Protein AF-A0A6J7MW64-F1 (afdb_monomer)

Solvent-accessible surface area (backbone atoms only — not comparable to full-atom values): 7194 Å² total; per-residue (Å²): 138,90,83,83,89,83,73,85,68,61,97,69,76,80,68,77,78,84,77,83,86,80,86,75,60,95,88,53,61,54,75,72,44,83,90,43,67,79,54,17,64,54,50,48,55,50,61,66,44,50,61,55,54,54,52,52,56,68,68,65,78,56,86,73,86,89,71,54,81,74,91,29,46,66,59,52,51,50,50,45,51,50,48,50,52,50,51,53,50,31,56,75,70,74,44,68,67,77,82,49,55,87,71,57,68,71,97,121

Mean predicted aligned error: 5.65 Å

Secondary structure (DSSP, 8-state):
-------PPPSSSPPPPPPPPP---TTS-GGGSTT-TTHHHHHHHHHHHHHHHHHHHHHT--SS----TTTTHHHHHHHHHHHHHHHHHHHHTT--GGGTGGGPPP--

Structure (mmCIF, N/CA/C/O backbone):
data_AF-A0A6J7MW64-F1
#
_entry.id   AF-A0A6J7MW64-F1
#
loop_
_atom_site.group_PDB
_atom_site.id
_atom_site.type_symbol
_atom_site.label_atom_id
_atom_site.label_alt_id
_atom_site.label_comp_id
_atom_site.label_asym_id
_atom_site.label_entity_id
_atom_site.label_seq_id
_atom_site.pdbx_PDB_ins_code
_atom_site.Cartn_x
_atom_site.Cartn_y
_atom_site.Cartn_z
_atom_site.occupancy
_atom_site.B_iso_or_equiv
_atom_site.auth_seq_id
_atom_site.auth_comp_id
_atom_site.auth_asym_id
_atom_site.auth_atom_id
_atom_site.pdbx_PDB_model_num
ATOM 1 N N . MET A 1 1 ? -5.096 -4.305 -9.856 1.00 81.62 1 MET A N 1
ATOM 2 C CA . MET A 1 1 ? -3.885 -3.790 -9.19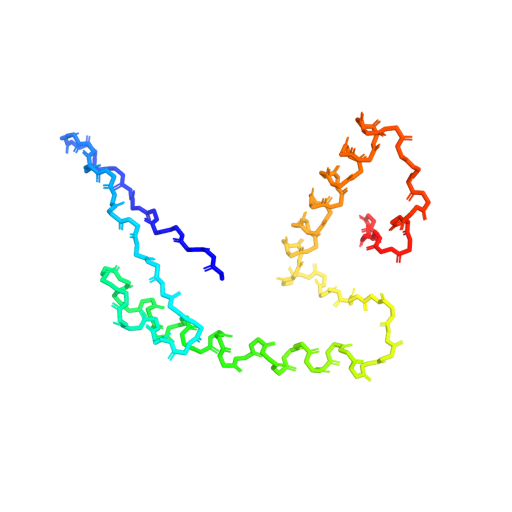3 1.00 81.62 1 MET A CA 1
ATOM 3 C C . MET A 1 1 ? -3.072 -3.097 -10.259 1.00 81.62 1 MET A C 1
ATOM 5 O O . MET A 1 1 ? -2.939 -3.674 -11.330 1.00 81.62 1 MET A O 1
ATOM 9 N N . ASP A 1 2 ? -2.568 -1.899 -9.981 1.00 88.44 2 ASP A N 1
ATOM 10 C CA . ASP A 1 2 ? -1.704 -1.175 -10.914 1.00 88.44 2 ASP A CA 1
ATOM 11 C C . ASP A 1 2 ? -0.255 -1.295 -10.437 1.00 88.44 2 ASP A C 1
ATOM 13 O O . ASP A 1 2 ? 0.023 -1.128 -9.248 1.00 88.44 2 ASP A O 1
ATOM 17 N N . VAL A 1 3 ? 0.663 -1.604 -11.354 1.00 88.62 3 VAL A N 1
ATOM 18 C CA . VAL A 1 3 ? 2.082 -1.822 -11.046 1.00 88.62 3 VAL A CA 1
ATOM 19 C C . VAL A 1 3 ? 2.931 -0.873 -11.875 1.00 88.62 3 VAL A C 1
ATOM 21 O O . VAL A 1 3 ? 2.838 -0.842 -13.101 1.00 88.62 3 VAL A O 1
ATOM 24 N N . TRP A 1 4 ? 3.802 -0.132 -11.193 1.00 89.19 4 TRP A N 1
ATOM 25 C CA . TRP A 1 4 ? 4.772 0.764 -11.812 1.00 89.19 4 TRP A CA 1
ATOM 26 C C . TRP A 1 4 ? 6.175 0.234 -11.546 1.00 89.19 4 TRP A C 1
ATOM 28 O O . TRP A 1 4 ? 6.678 0.307 -10.426 1.00 89.19 4 TRP A O 1
ATOM 38 N N . ARG A 1 5 ? 6.821 -0.309 -12.581 1.00 85.62 5 ARG A N 1
ATOM 39 C CA . ARG A 1 5 ? 8.224 -0.722 -12.498 1.00 85.62 5 ARG A CA 1
ATOM 40 C C . ARG A 1 5 ? 9.114 0.470 -12.822 1.00 85.62 5 ARG A C 1
ATOM 42 O O . ARG A 1 5 ? 9.292 0.820 -13.985 1.00 85.62 5 ARG A O 1
ATOM 49 N N . LEU A 1 6 ? 9.675 1.069 -11.781 1.00 86.88 6 LEU A N 1
ATOM 50 C CA . LEU A 1 6 ? 10.634 2.157 -11.910 1.00 86.88 6 LEU A CA 1
ATOM 51 C C . LEU A 1 6 ? 12.048 1.578 -11.995 1.00 86.88 6 LEU A C 1
ATOM 53 O O . LEU A 1 6 ? 12.420 0.706 -11.211 1.00 86.88 6 LEU A O 1
ATOM 57 N N . ALA A 1 7 ? 12.822 2.054 -12.964 1.00 81.81 7 ALA A N 1
ATOM 58 C CA . ALA A 1 7 ? 14.242 1.759 -13.086 1.00 81.81 7 ALA A CA 1
ATOM 59 C C . ALA A 1 7 ? 15.035 3.053 -12.855 1.00 81.81 7 ALA A C 1
ATOM 61 O O . ALA A 1 7 ? 14.533 4.130 -13.191 1.00 81.81 7 ALA A O 1
ATOM 62 N N . PRO A 1 8 ? 16.247 2.974 -12.281 1.00 85.31 8 PRO A N 1
ATOM 63 C CA . PRO A 1 8 ? 17.106 4.141 -12.161 1.00 85.31 8 PRO A CA 1
ATOM 64 C C . PRO A 1 8 ? 17.416 4.715 -13.546 1.00 85.31 8 PRO A C 1
ATOM 66 O O . PRO A 1 8 ? 17.579 3.977 -14.521 1.00 85.31 8 PRO A O 1
ATOM 69 N N . ILE A 1 9 ? 17.500 6.040 -13.617 1.00 85.75 9 ILE A N 1
ATOM 70 C CA . ILE A 1 9 ? 17.995 6.734 -14.804 1.00 85.75 9 ILE A CA 1
ATOM 71 C C . ILE A 1 9 ? 19.521 6.542 -14.830 1.00 85.75 9 ILE A C 1
ATOM 73 O O . ILE A 1 9 ? 20.146 6.738 -13.788 1.00 85.75 9 ILE A O 1
ATOM 77 N N . PRO A 1 10 ? 20.127 6.137 -15.962 1.00 84.62 10 PRO A N 1
ATOM 78 C CA . PRO A 1 10 ? 21.579 6.016 -16.060 1.00 84.62 10 PRO A CA 1
ATOM 79 C C . PRO A 1 10 ? 22.296 7.334 -15.738 1.00 84.62 10 PRO A C 1
ATOM 81 O O . PRO A 1 10 ? 21.842 8.396 -16.156 1.00 84.62 10 PRO A O 1
ATOM 84 N N . ASP A 1 11 ? 23.454 7.255 -15.074 1.00 86.00 11 ASP A N 1
ATOM 85 C CA . ASP A 1 11 ? 24.266 8.434 -14.717 1.00 86.00 11 ASP A CA 1
ATOM 86 C C . ASP A 1 11 ? 24.767 9.215 -15.945 1.00 86.00 11 ASP A C 1
ATOM 88 O O . ASP A 1 11 ? 25.076 10.403 -15.861 1.00 86.00 11 ASP A O 1
ATOM 92 N N . SER A 1 12 ? 24.858 8.547 -17.099 1.00 83.56 12 SER A N 1
ATOM 93 C CA . SER A 1 12 ? 25.220 9.156 -18.377 1.00 83.56 12 SER A CA 1
ATOM 94 C C . SER A 1 12 ? 24.267 8.705 -19.483 1.00 83.56 12 SER A C 1
ATOM 96 O O . SER A 1 12 ? 23.907 7.530 -19.566 1.00 83.56 12 SER A O 1
ATOM 98 N N . GLY A 1 13 ? 23.873 9.650 -20.340 1.00 73.94 13 GLY A N 1
ATOM 99 C CA . GLY A 1 13 ? 22.879 9.446 -21.396 1.00 73.94 13 GLY A CA 1
ATOM 100 C C . GLY A 1 13 ? 21.501 10.020 -21.050 1.00 73.94 13 GLY A C 1
ATOM 101 O O . GLY A 1 13 ? 21.281 10.556 -19.967 1.00 73.94 13 GLY A O 1
ATOM 102 N N . ALA A 1 14 ? 20.577 9.949 -22.009 1.00 76.88 14 ALA A N 1
ATOM 103 C CA . ALA A 1 14 ? 19.185 10.334 -21.794 1.00 76.88 14 ALA A CA 1
ATOM 104 C C . ALA A 1 14 ? 18.410 9.186 -21.125 1.00 76.88 14 ALA A C 1
ATOM 106 O O . ALA A 1 14 ? 18.699 8.011 -21.364 1.00 76.88 14 ALA A O 1
ATOM 107 N N . GLY A 1 15 ? 17.417 9.526 -20.299 1.00 78.62 15 GLY A N 1
ATOM 108 C CA . GLY A 1 15 ? 16.485 8.542 -19.749 1.00 78.62 15 GLY A CA 1
ATOM 109 C C . GLY A 1 15 ? 15.757 7.780 -20.859 1.00 78.62 15 GLY A C 1
ATOM 110 O O . GLY A 1 15 ? 15.565 8.298 -21.958 1.00 78.62 15 GLY A O 1
ATOM 111 N N . ALA A 1 16 ? 15.366 6.536 -20.578 1.00 79.25 16 ALA A N 1
ATOM 112 C CA . ALA A 1 16 ? 14.561 5.766 -21.517 1.00 79.25 16 ALA A CA 1
ATOM 113 C C . ALA A 1 16 ? 13.181 6.416 -21.701 1.00 79.25 16 ALA A C 1
ATOM 115 O O . ALA A 1 16 ? 12.616 6.964 -20.751 1.00 79.25 16 ALA A O 1
ATOM 116 N N . GLU A 1 17 ? 12.630 6.301 -22.909 1.00 85.94 17 GLU A N 1
ATOM 117 C CA . GLU A 1 17 ? 11.247 6.690 -23.177 1.00 85.94 17 GLU A CA 1
ATOM 118 C C . GLU A 1 17 ? 10.275 5.961 -22.230 1.00 85.94 17 GLU A C 1
ATOM 120 O O . GLU A 1 17 ? 10.536 4.810 -21.844 1.00 85.94 17 GLU A O 1
ATOM 125 N N . PRO A 1 18 ? 9.143 6.590 -21.860 1.00 86.31 18 PRO A N 1
ATOM 126 C CA . PRO A 1 18 ? 8.135 5.958 -21.023 1.00 86.31 18 PRO A CA 1
ATOM 127 C C . PRO A 1 18 ? 7.709 4.591 -21.571 1.00 86.31 18 PRO A C 1
ATOM 129 O O . PRO A 1 18 ? 7.411 4.433 -22.756 1.00 86.31 18 PRO A O 1
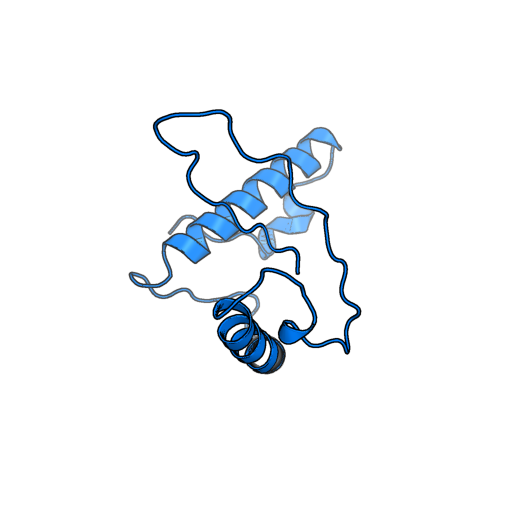ATOM 132 N N . ALA A 1 19 ? 7.656 3.588 -20.694 1.00 86.19 19 ALA A N 1
ATOM 133 C CA . ALA A 1 19 ? 7.232 2.251 -21.084 1.00 86.19 19 ALA A CA 1
ATOM 134 C C . ALA A 1 19 ? 5.748 2.234 -21.488 1.00 86.19 19 ALA A C 1
ATOM 136 O O . ALA A 1 19 ? 4.906 2.883 -20.864 1.00 86.19 19 ALA A O 1
ATOM 137 N N . THR A 1 20 ? 5.411 1.431 -22.499 1.00 89.25 20 THR A N 1
ATOM 138 C CA . THR A 1 20 ? 4.015 1.177 -22.869 1.00 89.25 20 THR A CA 1
ATOM 139 C C . THR A 1 20 ? 3.282 0.481 -21.722 1.00 89.25 20 THR A C 1
ATOM 141 O O . THR A 1 20 ? 3.737 -0.542 -21.207 1.00 89.25 20 THR A O 1
ATOM 144 N N . CYS A 1 21 ? 2.121 1.013 -21.339 1.00 91.12 21 CYS A N 1
ATOM 145 C CA . CYS A 1 21 ? 1.259 0.383 -20.346 1.00 91.12 21 CYS A CA 1
ATOM 146 C C . CYS A 1 21 ? 0.660 -0.914 -20.912 1.00 91.12 21 CYS A C 1
ATOM 148 O O . CYS A 1 21 ? 0.046 -0.904 -21.978 1.00 91.12 21 CYS A O 1
ATOM 150 N N . THR A 1 22 ? 0.823 -2.021 -20.186 1.00 92.06 22 THR A N 1
ATOM 151 C CA . THR A 1 22 ? 0.152 -3.292 -20.487 1.00 92.06 22 THR A CA 1
ATOM 152 C C . THR A 1 22 ? -1.008 -3.470 -19.521 1.00 92.06 22 THR A C 1
ATOM 154 O O . THR A 1 22 ? -0.818 -3.386 -18.309 1.00 92.06 22 THR A O 1
ATOM 157 N N . ARG A 1 23 ? -2.208 -3.722 -20.049 1.00 93.75 23 ARG A N 1
ATOM 158 C CA . ARG A 1 23 ? -3.405 -3.977 -19.245 1.00 93.75 23 ARG A CA 1
ATOM 159 C C . ARG A 1 23 ? -3.774 -5.450 -19.345 1.00 93.75 23 ARG A C 1
ATOM 161 O O . ARG A 1 23 ? -4.093 -5.921 -20.430 1.00 93.75 23 ARG A O 1
ATOM 168 N N . LEU A 1 24 ? -3.729 -6.140 -18.212 1.00 92.94 24 LEU A N 1
ATOM 169 C CA . LEU A 1 24 ? -4.145 -7.533 -18.092 1.00 92.94 24 LEU A CA 1
ATOM 170 C C . LEU A 1 24 ? -5.617 -7.621 -17.665 1.00 92.94 24 LEU A C 1
ATOM 172 O O . LEU A 1 24 ? -6.107 -6.780 -16.903 1.00 92.94 24 LEU A O 1
ATOM 176 N N . GLY A 1 25 ? -6.317 -8.633 -18.173 1.00 93.00 25 GLY A N 1
ATOM 177 C CA . GLY A 1 25 ? -7.618 -9.070 -17.673 1.00 93.00 25 GLY A CA 1
ATOM 178 C C . GLY A 1 25 ? -7.507 -9.762 -16.311 1.00 93.00 25 GLY A C 1
ATOM 179 O O . GLY A 1 25 ? -6.414 -10.069 -15.848 1.00 93.00 25 GLY A O 1
ATOM 180 N N . LEU A 1 26 ? -8.648 -10.014 -15.664 1.00 88.00 26 LEU A N 1
ATOM 181 C CA . LEU A 1 26 ? -8.681 -10.627 -14.327 1.00 88.00 26 LEU A CA 1
ATOM 182 C C . LEU A 1 26 ? -8.145 -12.064 -14.304 1.00 88.00 26 LEU A C 1
ATOM 184 O O . LEU A 1 26 ? -7.572 -12.468 -13.299 1.00 88.00 26 LEU A O 1
ATOM 188 N N . ASP A 1 27 ? -8.322 -12.794 -15.404 1.00 90.31 27 ASP A N 1
ATOM 189 C CA . ASP A 1 27 ? -7.930 -14.201 -15.529 1.00 90.31 27 ASP A CA 1
ATOM 190 C C . ASP A 1 27 ? -6.569 -14.376 -16.225 1.00 90.31 27 ASP A C 1
ATOM 192 O O . ASP A 1 27 ? -6.131 -15.502 -16.452 1.00 90.31 27 ASP A O 1
ATOM 196 N N . GLN A 1 28 ? -5.916 -13.272 -16.607 1.00 93.62 28 GLN A N 1
ATOM 197 C CA . GLN A 1 28 ? -4.614 -13.313 -17.270 1.00 93.62 28 GLN A CA 1
ATOM 198 C C . GLN A 1 28 ? -3.482 -13.358 -16.250 1.00 93.62 28 GLN A C 1
ATOM 200 O O . GLN A 1 28 ? -3.498 -12.645 -15.245 1.00 93.62 28 GLN A O 1
ATOM 205 N N . SER A 1 29 ? -2.468 -14.160 -16.559 1.00 92.12 29 SER A N 1
ATOM 206 C CA . SER A 1 29 ? -1.274 -14.296 -15.734 1.00 92.12 29 SER A CA 1
ATOM 207 C C . SER A 1 29 ? -0.411 -13.035 -15.809 1.00 92.12 29 SER A C 1
ATOM 209 O O . SER A 1 29 ? -0.210 -12.442 -16.871 1.00 92.12 29 SER A O 1
ATOM 211 N N . TRP A 1 30 ? 0.210 -12.666 -14.690 1.00 92.19 30 TRP A N 1
ATOM 212 C CA . TRP A 1 30 ? 1.237 -11.626 -14.634 1.00 92.19 30 TRP A CA 1
ATOM 213 C C . TRP A 1 30 ? 2.469 -11.958 -15.479 1.00 92.19 30 TRP A C 1
ATOM 215 O O . TRP A 1 30 ? 3.202 -11.050 -15.876 1.00 92.19 30 TRP A O 1
ATOM 225 N N . LYS A 1 31 ? 2.681 -13.235 -15.815 1.00 92.75 31 LYS A N 1
ATOM 226 C CA . LYS A 1 31 ? 3.734 -13.677 -16.742 1.00 92.75 31 LYS A CA 1
ATOM 227 C C . LYS A 1 31 ? 3.467 -13.261 -18.183 1.00 92.75 31 LYS A C 1
ATOM 229 O O . LYS A 1 31 ? 4.403 -13.198 -18.977 1.00 92.75 31 LYS A O 1
ATOM 234 N N . GLU A 1 32 ? 2.218 -12.947 -18.517 1.00 93.38 32 GLU A N 1
ATOM 235 C CA . GLU A 1 32 ? 1.849 -12.421 -19.831 1.00 93.38 32 GLU A CA 1
ATOM 236 C C . GLU A 1 32 ? 2.234 -10.942 -19.985 1.00 93.38 32 GLU A C 1
ATOM 238 O O . GLU A 1 32 ? 2.336 -10.461 -21.113 1.00 93.38 32 GLU A O 1
ATOM 243 N N . ALA A 1 33 ? 2.497 -10.211 -18.889 1.00 91.50 33 ALA A N 1
ATOM 244 C CA . ALA A 1 33 ? 2.949 -8.823 -18.958 1.00 91.50 33 ALA A CA 1
ATOM 245 C C . ALA A 1 33 ? 4.417 -8.736 -19.422 1.00 91.50 33 ALA A C 1
ATOM 247 O O . ALA A 1 33 ? 5.336 -9.151 -18.699 1.00 91.50 33 ALA A O 1
ATOM 248 N N . PRO A 1 34 ? 4.693 -8.117 -20.587 1.00 86.31 34 PRO A N 1
ATOM 249 C CA . PRO A 1 34 ? 6.060 -7.897 -21.031 1.00 86.31 34 PRO A CA 1
ATOM 250 C C . PRO A 1 34 ? 6.833 -7.056 -20.008 1.00 86.31 34 PRO A C 1
ATOM 252 O O . PRO A 1 34 ? 6.287 -6.143 -19.396 1.00 86.31 34 PRO A O 1
ATOM 255 N N . ARG A 1 35 ? 8.139 -7.319 -19.862 1.00 84.06 35 ARG A N 1
ATOM 256 C CA . ARG A 1 35 ? 9.067 -6.587 -18.965 1.00 84.06 35 ARG A CA 1
ATOM 257 C C . ARG A 1 35 ? 8.871 -6.803 -17.459 1.00 84.06 35 ARG A C 1
ATOM 259 O O . ARG A 1 35 ? 9.628 -6.209 -16.690 1.00 84.06 35 ARG A O 1
ATOM 266 N N . MET A 1 36 ? 7.946 -7.665 -17.035 1.00 86.12 36 MET A N 1
ATOM 267 C CA . MET A 1 36 ? 7.789 -8.000 -15.615 1.00 86.12 36 MET A CA 1
ATOM 268 C C . MET A 1 36 ? 8.976 -8.825 -15.082 1.00 86.12 36 MET A C 1
ATOM 270 O O . MET A 1 36 ? 9.387 -8.669 -13.933 1.00 86.12 36 MET A O 1
ATOM 274 N N . GLY A 1 37 ? 9.606 -9.635 -15.944 1.00 86.75 37 GLY A N 1
ATOM 275 C CA . GLY A 1 37 ? 10.779 -10.433 -15.582 1.00 86.75 37 GLY A CA 1
ATOM 276 C C . GLY A 1 37 ? 10.480 -11.370 -14.410 1.00 86.75 37 GLY A C 1
ATOM 277 O O . GLY A 1 37 ? 9.385 -11.916 -14.317 1.00 86.75 37 GLY A O 1
ATOM 278 N N . THR A 1 38 ? 11.432 -11.516 -13.488 1.00 88.56 38 THR A N 1
ATOM 279 C CA . THR A 1 38 ? 11.287 -12.374 -12.297 1.00 88.56 38 THR A CA 1
ATOM 280 C C . THR A 1 38 ? 10.255 -11.866 -11.288 1.00 88.56 38 THR A C 1
ATOM 282 O O . THR A 1 38 ? 9.836 -12.625 -10.421 1.00 88.56 38 THR A O 1
ATOM 285 N N . LEU A 1 39 ? 9.808 -10.606 -11.383 1.00 90.38 39 LEU A N 1
ATOM 286 C CA . LEU A 1 39 ? 8.748 -10.091 -10.511 1.00 90.38 39 LEU A CA 1
ATOM 287 C C . LEU A 1 39 ? 7.388 -10.714 -10.831 1.00 90.38 39 LEU A C 1
ATOM 289 O O . LEU A 1 39 ? 6.527 -10.723 -9.959 1.00 90.38 39 LEU A O 1
ATOM 293 N N . ALA A 1 40 ? 7.194 -11.252 -12.042 1.00 93.00 40 ALA A N 1
ATOM 294 C CA . ALA A 1 40 ? 5.939 -11.903 -12.405 1.00 93.00 40 ALA A CA 1
ATOM 295 C C . ALA A 1 40 ? 5.624 -13.063 -11.456 1.00 93.00 40 ALA A C 1
ATOM 297 O O . ALA A 1 40 ? 4.509 -13.145 -10.963 1.00 93.00 40 ALA A O 1
ATOM 298 N N . ASP A 1 41 ? 6.616 -13.901 -11.136 1.00 94.06 41 ASP A N 1
ATOM 299 C CA . ASP A 1 41 ? 6.439 -15.031 -10.216 1.00 94.06 41 ASP A CA 1
ATOM 300 C C . ASP A 1 41 ? 6.049 -14.581 -8.801 1.00 94.06 41 ASP A C 1
ATOM 302 O O . ASP A 1 41 ? 5.228 -15.226 -8.155 1.00 94.06 41 ASP A O 1
ATOM 306 N N . VAL A 1 42 ? 6.602 -13.459 -8.330 1.00 92.75 42 VAL A N 1
ATOM 307 C CA . VAL A 1 42 ? 6.251 -12.881 -7.023 1.00 92.75 42 VAL A CA 1
ATOM 308 C C . VAL A 1 42 ? 4.813 -12.363 -7.036 1.00 92.75 42 VAL A C 1
ATOM 310 O O . VAL A 1 42 ? 4.056 -12.630 -6.108 1.00 92.75 42 VAL A O 1
ATOM 313 N N . PHE A 1 43 ? 4.400 -11.682 -8.109 1.00 92.00 43 PHE A N 1
ATOM 314 C CA . PHE A 1 43 ? 3.021 -11.212 -8.232 1.00 92.00 43 PHE A CA 1
ATOM 315 C C . PHE A 1 43 ? 2.017 -12.357 -8.345 1.00 92.00 43 PHE A C 1
ATOM 317 O O . PHE A 1 43 ? 0.935 -12.236 -7.781 1.00 92.00 43 PHE A O 1
ATOM 324 N N . GLU A 1 44 ? 2.355 -13.470 -9.003 1.00 93.12 44 GLU A N 1
ATOM 325 C CA . GLU A 1 44 ? 1.490 -14.658 -8.985 1.00 93.12 44 GLU A CA 1
ATOM 326 C C . GLU A 1 44 ? 1.254 -15.147 -7.552 1.00 93.12 44 GLU A C 1
ATOM 328 O O . GLU A 1 44 ? 0.110 -15.311 -7.132 1.00 93.12 44 GLU A O 1
ATOM 333 N N . GLN A 1 45 ? 2.324 -15.279 -6.762 1.00 93.38 45 GLN A N 1
ATOM 334 C CA . GLN A 1 45 ? 2.222 -15.696 -5.359 1.00 93.38 45 GLN A CA 1
ATOM 335 C C . GLN A 1 45 ? 1.370 -14.724 -4.531 1.00 93.38 45 GLN A C 1
ATOM 337 O O . GLN A 1 45 ? 0.522 -15.145 -3.741 1.00 93.38 45 GLN A O 1
ATOM 342 N N . ASP A 1 46 ? 1.552 -13.417 -4.719 1.00 91.12 46 ASP A N 1
ATOM 343 C CA . ASP A 1 46 ? 0.751 -12.409 -4.025 1.00 91.12 46 ASP A CA 1
ATOM 344 C C . ASP A 1 46 ? -0.732 -12.488 -4.426 1.00 91.12 46 ASP A C 1
ATOM 346 O O . ASP A 1 46 ? -1.615 -12.424 -3.564 1.00 91.12 46 ASP A O 1
ATOM 350 N N . MET A 1 47 ? -1.029 -12.674 -5.716 1.00 89.88 47 MET A N 1
ATOM 351 C CA . MET A 1 47 ? -2.400 -12.775 -6.219 1.00 89.88 47 MET A CA 1
ATOM 352 C C . MET A 1 47 ? -3.121 -14.033 -5.734 1.00 89.88 47 MET A C 1
ATOM 354 O O . MET A 1 47 ? -4.321 -13.963 -5.467 1.00 89.88 47 MET A O 1
ATOM 358 N N . GLU A 1 48 ? -2.411 -15.148 -5.558 1.00 91.25 48 GLU A N 1
ATOM 359 C CA . GLU A 1 48 ? -2.957 -16.361 -4.939 1.00 91.25 48 GLU A CA 1
ATOM 360 C C . GLU A 1 48 ? -3.293 -16.145 -3.450 1.00 91.25 48 GLU A C 1
ATOM 362 O O . GLU A 1 48 ? -4.300 -16.652 -2.947 1.00 91.25 48 GLU A O 1
ATOM 367 N N . ASN A 1 49 ? -2.502 -15.330 -2.743 1.00 92.44 49 ASN A N 1
ATOM 368 C CA . ASN A 1 49 ? -2.677 -15.066 -1.312 1.00 92.44 49 ASN A CA 1
ATOM 369 C C . ASN A 1 49 ? -3.805 -14.067 -0.995 1.00 92.44 49 ASN A C 1
ATOM 371 O O . ASN A 1 49 ? -4.513 -14.217 0.009 1.00 92.44 49 ASN A O 1
ATOM 375 N N . LEU A 1 50 ? -3.999 -13.037 -1.824 1.00 90.88 50 LEU A N 1
ATOM 376 C CA . LEU A 1 50 ? -4.961 -11.955 -1.564 1.00 90.88 50 LEU A CA 1
ATOM 377 C C . LEU A 1 50 ? -6.411 -12.431 -1.311 1.00 90.88 50 LEU A C 1
ATOM 379 O O . LEU A 1 50 ? -7.038 -11.930 -0.366 1.00 90.88 50 LEU A O 1
ATOM 383 N N . PRO A 1 51 ? -6.977 -13.389 -2.076 1.00 92.31 51 PRO A N 1
ATOM 384 C CA . PRO A 1 51 ? -8.303 -13.940 -1.801 1.00 92.31 51 PRO A CA 1
ATOM 385 C C . PRO A 1 51 ? -8.408 -14.575 -0.413 1.00 92.31 51 PRO A C 1
ATOM 387 O O .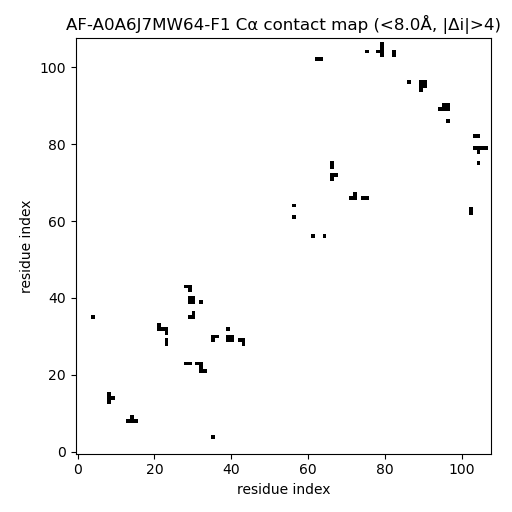 PRO A 1 51 ? -9.413 -14.379 0.275 1.00 92.31 51 PRO A O 1
ATOM 390 N N . MET A 1 52 ? -7.359 -15.276 0.024 1.00 94.88 52 MET A N 1
ATOM 391 C CA . MET A 1 52 ? -7.322 -15.961 1.316 1.00 94.88 52 MET A CA 1
ATOM 392 C C . MET A 1 52 ? -7.250 -14.965 2.474 1.00 94.88 52 MET A C 1
ATOM 394 O O . MET A 1 52 ? -8.017 -15.079 3.432 1.00 94.88 52 MET A O 1
ATOM 398 N N . VAL A 1 53 ? -6.420 -13.922 2.352 1.00 92.50 53 VAL A N 1
ATOM 399 C CA . VAL A 1 53 ? -6.373 -12.816 3.323 1.00 92.50 53 VAL A CA 1
ATOM 400 C C . VAL A 1 53 ? -7.737 -12.133 3.418 1.00 92.50 53 VAL A C 1
ATOM 402 O O . VAL A 1 53 ? -8.260 -11.926 4.514 1.00 92.50 53 VAL A O 1
ATOM 405 N N . ARG A 1 54 ? -8.370 -11.833 2.276 1.00 91.44 54 ARG A N 1
ATOM 406 C CA . ARG A 1 54 ? -9.698 -11.204 2.241 1.00 91.44 54 ARG A CA 1
ATOM 407 C C . ARG A 1 54 ? -10.763 -12.072 2.909 1.00 91.44 54 ARG A C 1
ATOM 409 O O . ARG A 1 54 ? -11.608 -11.535 3.629 1.00 91.44 54 ARG A O 1
ATOM 416 N N . ALA A 1 55 ? -10.751 -13.379 2.658 1.00 94.31 55 ALA A N 1
ATOM 417 C CA . ALA A 1 55 ? -11.675 -14.317 3.283 1.00 94.31 55 ALA A CA 1
ATOM 418 C C . ALA A 1 55 ? -11.481 -14.347 4.807 1.00 94.31 55 ALA A C 1
ATOM 420 O O . ALA A 1 55 ? -12.454 -14.178 5.542 1.00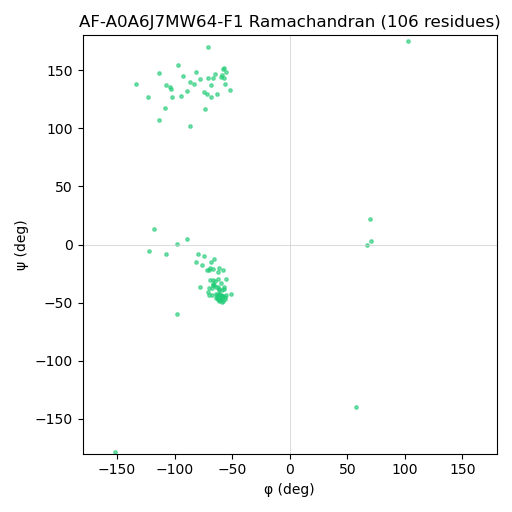 94.31 55 ALA A O 1
ATOM 421 N N . GLY A 1 56 ? -10.231 -14.447 5.268 1.00 93.38 56 GLY A N 1
ATOM 422 C CA . GLY A 1 56 ? -9.888 -14.432 6.690 1.00 93.38 56 GLY A CA 1
ATOM 423 C C . GLY A 1 56 ? -10.315 -13.143 7.393 1.00 93.38 56 GLY A C 1
ATOM 424 O O . GLY A 1 56 ? -10.956 -13.194 8.438 1.00 93.38 56 GLY A O 1
ATOM 425 N N . LEU A 1 57 ? -10.047 -11.975 6.798 1.00 91.56 57 LEU A N 1
ATOM 426 C CA . LEU A 1 57 ? -10.457 -10.683 7.362 1.00 91.56 57 LEU A CA 1
ATOM 427 C C . LEU A 1 57 ? -11.976 -10.598 7.553 1.00 91.56 57 LEU A C 1
ATOM 429 O O . LEU A 1 57 ? -12.441 -10.199 8.623 1.00 91.56 57 LEU A O 1
ATOM 433 N N . LYS A 1 58 ? -12.749 -11.038 6.551 1.00 90.62 58 LYS A N 1
ATOM 434 C CA . LYS A 1 58 ? -14.218 -11.060 6.614 1.00 90.62 58 LYS A CA 1
ATOM 435 C C . LYS A 1 58 ? -14.760 -12.046 7.647 1.00 90.62 58 LYS A C 1
ATOM 437 O O . LYS A 1 58 ? -15.823 -11.790 8.206 1.00 90.62 58 LYS A O 1
ATOM 442 N N . SER A 1 59 ? -14.060 -13.149 7.911 1.00 93.94 59 SER A N 1
ATOM 443 C CA . SER A 1 59 ? -14.507 -14.153 8.881 1.00 93.94 59 SER A CA 1
ATOM 444 C C . SER A 1 59 ? -14.190 -13.792 10.335 1.00 93.94 59 SER A C 1
ATOM 446 O O . SER A 1 59 ? -14.758 -14.401 11.235 1.00 93.94 59 SER A O 1
ATOM 448 N N . THR A 1 60 ? -13.305 -12.822 10.601 1.00 86.69 60 THR A N 1
ATOM 449 C CA . THR A 1 60 ? -12.871 -12.500 11.978 1.00 86.69 60 THR A CA 1
ATOM 450 C C . THR A 1 60 ? -13.960 -11.907 12.877 1.00 86.69 60 THR A C 1
ATOM 452 O O . THR A 1 60 ? -13.794 -11.892 14.095 1.00 86.69 60 THR A O 1
ATOM 455 N N . GLY A 1 61 ? -15.026 -11.339 12.300 1.00 85.81 61 GLY A N 1
ATOM 456 C CA . GLY A 1 61 ? -16.034 -10.561 13.032 1.00 85.81 61 GLY A CA 1
ATOM 457 C C . GLY A 1 61 ? -15.518 -9.234 13.612 1.00 85.81 61 GLY A C 1
ATOM 458 O O . GLY A 1 61 ? -16.291 -8.490 14.217 1.00 85.81 61 GLY A O 1
ATOM 459 N N . LYS A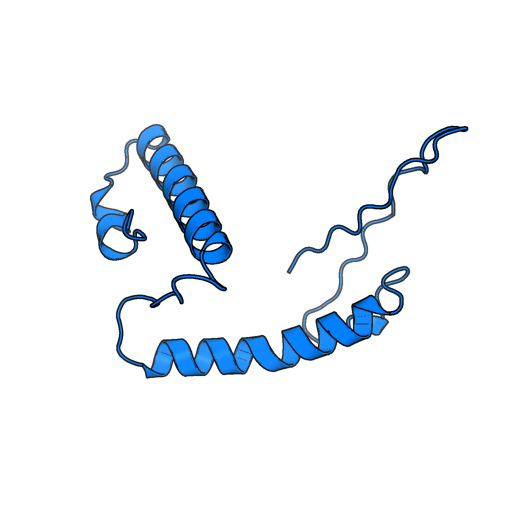 1 62 ? -14.232 -8.905 13.426 1.00 85.12 62 LYS A N 1
ATOM 460 C CA . LYS A 1 62 ? -13.641 -7.639 13.865 1.00 85.12 62 LYS A CA 1
ATOM 461 C C . LYS A 1 62 ? -14.030 -6.521 12.904 1.00 85.12 62 LYS A C 1
ATOM 463 O O . LYS A 1 62 ? -14.062 -6.707 11.691 1.00 85.12 62 LYS A O 1
ATOM 468 N N . GLN A 1 63 ? -14.280 -5.334 13.452 1.00 80.00 63 GLN A N 1
ATOM 469 C CA . GLN A 1 63 ? -14.610 -4.149 12.652 1.00 80.00 63 GLN A CA 1
ATOM 470 C C . GLN A 1 63 ? -13.379 -3.465 12.031 1.00 80.00 63 GLN A C 1
ATOM 472 O O . GLN A 1 63 ? -13.543 -2.568 11.211 1.00 80.00 63 GLN A O 1
ATOM 477 N N . GLY A 1 64 ? -12.166 -3.891 12.395 1.00 83.94 64 GLY A N 1
ATOM 478 C CA . GLY A 1 64 ? -10.909 -3.331 11.906 1.00 83.94 64 GLY A CA 1
ATOM 479 C C . GLY A 1 64 ? -9.770 -4.351 11.913 1.00 83.94 64 GLY A C 1
ATOM 480 O O . GLY A 1 64 ? -9.955 -5.513 12.284 1.00 83.94 64 GLY A O 1
ATOM 481 N N . VAL A 1 65 ? -8.585 -3.897 11.503 1.00 87.00 65 VAL A N 1
ATOM 482 C CA . VAL A 1 65 ? -7.365 -4.709 11.388 1.00 87.00 65 VAL A CA 1
ATOM 483 C C . VAL A 1 65 ? -6.388 -4.335 12.500 1.00 87.00 65 VAL A C 1
ATOM 485 O O . VAL A 1 65 ? -6.210 -3.162 12.817 1.00 87.00 65 VAL A O 1
ATOM 488 N N . SER A 1 66 ? -5.760 -5.339 13.109 1.00 88.06 66 SER A N 1
ATOM 489 C CA . SER A 1 66 ? -4.653 -5.135 14.045 1.00 88.06 66 SER A CA 1
ATOM 490 C C . SER A 1 66 ? -3.340 -5.263 13.285 1.00 88.06 66 SER A C 1
ATOM 492 O O . SER A 1 66 ? -3.133 -6.277 12.627 1.00 88.06 66 SER A O 1
ATOM 494 N N . PHE A 1 67 ? -2.467 -4.266 13.407 1.00 90.56 67 PHE A N 1
ATOM 495 C CA . PHE A 1 67 ? -1.149 -4.272 12.777 1.00 90.56 67 PHE A CA 1
ATOM 496 C C . PHE A 1 67 ? -0.057 -4.567 13.805 1.00 90.56 67 PHE A C 1
ATOM 498 O O . PHE A 1 67 ? -0.023 -3.947 14.873 1.00 90.56 67 PHE A O 1
ATOM 505 N N . GLY A 1 68 ? 0.880 -5.441 13.457 1.00 91.19 68 GLY A N 1
ATOM 506 C CA . GLY A 1 68 ? 2.101 -5.687 14.206 1.00 91.19 68 GLY A CA 1
ATOM 507 C C . GLY A 1 68 ? 2.914 -4.407 14.402 1.00 91.19 68 GLY A C 1
ATOM 508 O O . GLY A 1 68 ? 3.077 -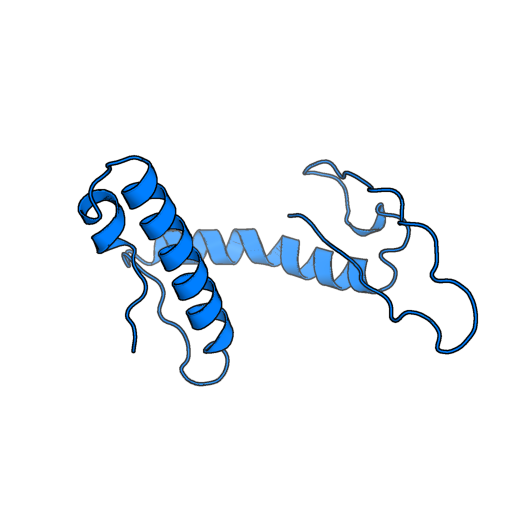3.593 13.492 1.00 91.19 68 GLY A O 1
ATOM 509 N N . ASN A 1 69 ? 3.449 -4.227 15.609 1.00 89.12 69 ASN A N 1
ATOM 510 C CA . ASN A 1 69 ? 4.103 -2.973 15.996 1.00 89.12 69 ASN A CA 1
ATOM 511 C C . ASN A 1 69 ? 5.361 -2.669 15.170 1.00 89.12 69 ASN A C 1
ATOM 513 O O . ASN A 1 69 ? 5.618 -1.513 14.855 1.00 89.12 69 ASN A O 1
ATOM 517 N N . TYR A 1 70 ? 6.132 -3.697 14.805 1.00 90.12 70 TYR A N 1
ATOM 518 C CA . TYR A 1 70 ? 7.402 -3.521 14.099 1.00 90.12 70 TYR A CA 1
ATOM 519 C C . TYR A 1 70 ? 7.264 -3.707 12.583 1.00 90.12 70 TYR A C 1
ATOM 521 O O . TYR A 1 70 ? 7.512 -2.781 11.816 1.00 90.12 70 TYR A O 1
ATOM 529 N N . GLN A 1 71 ? 6.823 -4.890 12.145 1.00 94.31 71 GLN A N 1
ATOM 530 C CA . GLN A 1 71 ? 6.829 -5.260 10.723 1.00 94.31 71 GLN A CA 1
AT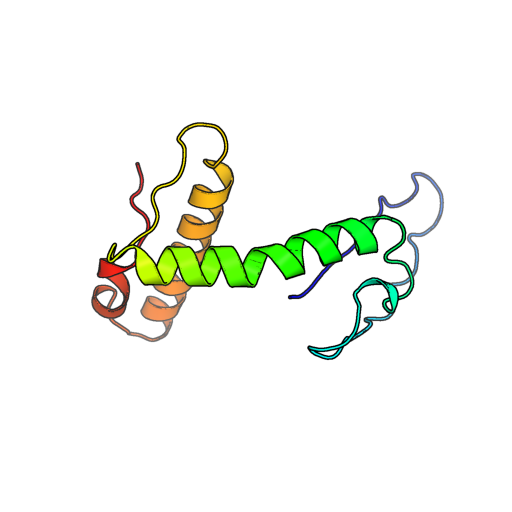OM 531 C C . GLN A 1 71 ? 5.777 -4.510 9.891 1.00 94.31 71 GLN A C 1
ATOM 533 O O . GLN A 1 71 ? 5.933 -4.370 8.682 1.00 94.31 71 GLN A O 1
ATOM 538 N N . GLU A 1 72 ? 4.726 -3.981 10.524 1.00 94.06 72 GLU A N 1
ATOM 539 C CA . GLU A 1 72 ? 3.573 -3.408 9.817 1.00 94.06 72 GLU A CA 1
ATOM 540 C C . GLU A 1 72 ? 3.375 -1.911 10.097 1.00 94.06 72 GLU A C 1
ATOM 542 O O . GLU A 1 72 ? 2.352 -1.331 9.732 1.00 94.06 72 GLU A O 1
ATOM 547 N N . ALA A 1 73 ? 4.373 -1.241 10.686 1.00 92.12 73 ALA A N 1
ATOM 548 C CA . ALA A 1 73 ? 4.326 0.202 10.928 1.00 92.12 73 ALA A CA 1
ATOM 549 C C . ALA A 1 73 ? 4.109 1.005 9.629 1.00 92.12 73 ALA A C 1
ATOM 551 O O . ALA A 1 73 ? 3.333 1.959 9.605 1.00 92.12 73 ALA A O 1
ATOM 552 N N . ARG A 1 74 ? 4.729 0.578 8.518 1.00 93.50 74 ARG A N 1
ATOM 553 C CA . ARG A 1 74 ? 4.544 1.217 7.202 1.00 93.50 74 ARG A CA 1
ATOM 554 C C . ARG A 1 74 ? 3.150 0.981 6.624 1.00 93.50 74 ARG A C 1
ATOM 556 O O . ARG A 1 74 ? 2.592 1.898 6.033 1.00 93.50 74 ARG A O 1
ATOM 563 N N . LEU A 1 75 ? 2.569 -0.207 6.816 1.00 93.00 75 LEU A N 1
ATOM 564 C CA . LEU A 1 75 ? 1.196 -0.483 6.379 1.00 93.00 75 LEU A CA 1
ATOM 565 C C . LEU A 1 75 ? 0.212 0.426 7.122 1.00 93.00 75 LEU A C 1
ATOM 567 O O . LEU A 1 75 ? -0.616 1.082 6.492 1.00 93.00 75 LEU A O 1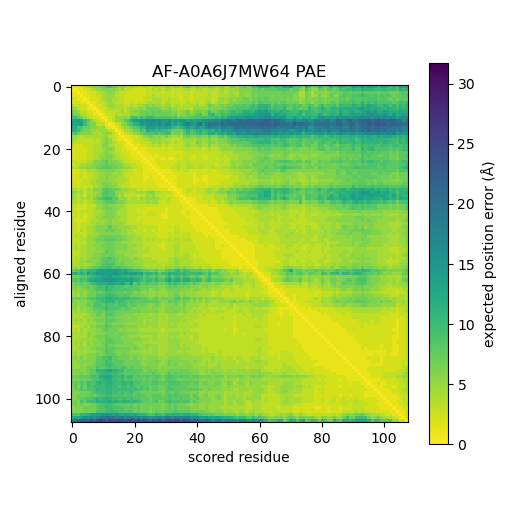
ATOM 571 N N . ARG A 1 76 ? 0.376 0.562 8.443 1.00 92.88 76 ARG A N 1
ATOM 572 C CA . ARG A 1 76 ? -0.405 1.496 9.266 1.00 92.88 76 ARG A CA 1
ATOM 573 C C . ARG A 1 76 ? -0.292 2.937 8.762 1.00 92.88 76 ARG A C 1
ATOM 575 O O . ARG A 1 76 ? -1.309 3.596 8.573 1.00 92.88 76 ARG A O 1
ATOM 582 N N . GLN A 1 77 ? 0.926 3.397 8.465 1.00 93.31 77 GLN A N 1
ATOM 583 C CA . GLN A 1 77 ? 1.167 4.738 7.921 1.00 93.31 77 GLN A CA 1
ATOM 584 C C . GLN A 1 77 ? 0.484 4.956 6.558 1.00 93.31 77 GLN A C 1
ATOM 586 O O . GLN A 1 77 ? -0.046 6.041 6.293 1.00 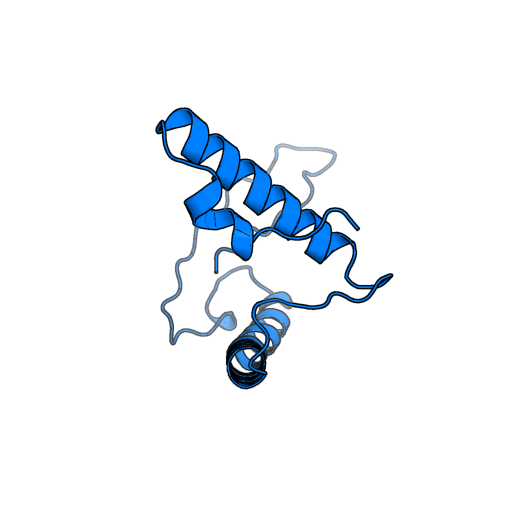93.31 77 GLN A O 1
ATOM 591 N N . VAL A 1 78 ? 0.483 3.942 5.683 1.00 94.88 78 VAL A N 1
ATOM 592 C CA . VAL A 1 78 ? -0.223 4.001 4.393 1.00 94.88 78 VAL A CA 1
ATOM 593 C C . VAL A 1 78 ? -1.722 4.175 4.622 1.00 94.88 78 VAL A C 1
ATOM 595 O O . VAL A 1 78 ? -2.317 5.073 4.030 1.00 94.88 78 VAL A O 1
ATOM 598 N N . HIS A 1 79 ? -2.326 3.400 5.525 1.00 94.00 79 HIS A N 1
ATOM 599 C CA . HIS A 1 79 ? -3.748 3.542 5.839 1.00 94.00 79 HIS A CA 1
ATOM 600 C C . HIS A 1 79 ? -4.091 4.909 6.448 1.00 94.00 79 HIS A C 1
ATOM 602 O O . HIS A 1 79 ? -5.023 5.553 5.979 1.00 94.00 79 HIS A O 1
ATOM 608 N N . GLN A 1 80 ? -3.285 5.423 7.381 1.00 94.12 80 GLN A N 1
ATOM 609 C CA . GLN A 1 80 ? -3.459 6.782 7.921 1.00 94.12 80 GLN A CA 1
ATOM 610 C C . GLN A 1 80 ? -3.353 7.866 6.830 1.00 94.12 80 GLN A C 1
ATOM 612 O O . GLN A 1 80 ? -4.017 8.902 6.882 1.00 94.12 80 GLN A O 1
ATOM 617 N N . THR A 1 81 ? -2.519 7.642 5.809 1.00 96.31 81 THR A N 1
ATOM 618 C CA . THR A 1 81 ? -2.407 8.555 4.663 1.00 96.31 81 THR A CA 1
ATOM 619 C C . THR A 1 81 ? -3.646 8.510 3.776 1.00 96.31 81 THR A C 1
ATOM 621 O O . THR A 1 81 ? -4.116 9.563 3.345 1.00 96.31 81 THR A O 1
ATOM 624 N N . ILE A 1 82 ? -4.197 7.318 3.539 1.00 95.94 82 ILE A N 1
ATOM 625 C CA . ILE A 1 82 ? -5.465 7.141 2.824 1.00 95.94 82 ILE A CA 1
ATOM 626 C C . ILE A 1 82 ? -6.596 7.843 3.584 1.00 95.94 82 ILE A C 1
ATOM 628 O O . ILE A 1 82 ? -7.322 8.633 2.983 1.00 95.94 82 ILE A O 1
ATOM 632 N N . ASP A 1 83 ? -6.690 7.636 4.899 1.00 95.94 83 ASP A N 1
ATOM 633 C CA . ASP A 1 83 ? -7.685 8.280 5.761 1.00 95.94 83 ASP A CA 1
ATOM 634 C C . ASP A 1 83 ? -7.616 9.804 5.655 1.00 95.94 83 ASP A C 1
ATOM 636 O O . ASP A 1 83 ? -8.634 10.464 5.456 1.00 95.94 83 ASP A O 1
ATOM 640 N N . ARG A 1 84 ? -6.409 10.381 5.695 1.00 96.81 84 ARG A N 1
ATOM 641 C CA . ARG A 1 84 ? -6.210 11.824 5.510 1.00 96.81 84 ARG A CA 1
ATOM 642 C C . ARG A 1 84 ? -6.740 12.315 4.162 1.00 96.81 84 ARG A C 1
ATOM 644 O O . ARG A 1 84 ? -7.409 13.344 4.130 1.00 96.81 84 ARG A O 1
ATOM 651 N N . PHE A 1 85 ? -6.478 11.602 3.065 1.00 97.88 85 PHE A N 1
ATOM 652 C CA . PHE A 1 85 ? -6.995 11.993 1.749 1.00 97.88 85 PHE A CA 1
ATOM 653 C C . PHE A 1 85 ? -8.517 11.857 1.647 1.00 97.88 85 PHE A C 1
ATOM 655 O O . PHE A 1 85 ? -9.161 12.720 1.052 1.00 97.88 85 PHE A O 1
ATOM 662 N N . ILE A 1 86 ? -9.105 10.827 2.261 1.00 97.44 86 ILE A N 1
ATOM 663 C CA . ILE A 1 86 ? -10.563 10.676 2.341 1.00 97.44 86 ILE A CA 1
ATOM 664 C C . ILE A 1 86 ? -11.169 11.853 3.107 1.00 97.44 86 ILE A C 1
ATOM 666 O O . ILE A 1 86 ? -12.103 12.480 2.617 1.00 97.44 86 ILE A O 1
ATOM 670 N N . LEU A 1 87 ? -10.617 12.191 4.274 1.00 97.69 87 LEU A N 1
ATOM 671 C CA . LEU A 1 87 ? -11.095 13.295 5.107 1.00 97.69 87 LEU A CA 1
ATOM 672 C C . LEU A 1 87 ? -10.997 14.648 4.390 1.00 97.69 87 LEU A C 1
ATOM 674 O O . LEU A 1 87 ? -11.956 15.412 4.419 1.00 97.69 87 LEU A O 1
ATOM 678 N N . GLN A 1 88 ? -9.888 14.912 3.691 1.00 98.06 88 GLN A N 1
ATOM 679 C CA . GLN A 1 88 ? -9.730 16.108 2.852 1.00 98.06 88 GLN A CA 1
ATOM 680 C C . GLN A 1 88 ? -10.762 16.154 1.715 1.00 98.06 88 GLN A C 1
ATOM 682 O O . GLN A 1 88 ? -11.284 17.219 1.390 1.00 98.06 88 GLN A O 1
ATOM 687 N N . GLY A 1 89 ? -11.073 15.003 1.110 1.00 98.12 89 GLY A N 1
ATOM 688 C CA . GLY A 1 89 ? -12.131 14.889 0.109 1.00 98.12 89 GLY A CA 1
ATOM 689 C C . GLY A 1 89 ? -13.515 15.195 0.684 1.00 98.12 89 GLY A C 1
ATOM 690 O O . GLY A 1 89 ? -14.254 15.971 0.088 1.00 98.12 89 GLY A O 1
ATOM 691 N N . LEU A 1 90 ? -13.845 14.643 1.858 1.00 98.12 90 LEU A N 1
ATOM 692 C CA . LEU A 1 90 ? -15.113 14.916 2.541 1.00 98.12 90 LEU A CA 1
ATOM 693 C C . LEU A 1 90 ? -15.260 16.401 2.875 1.00 98.12 90 LEU A C 1
ATOM 695 O O . LEU A 1 90 ? -16.300 16.981 2.585 1.00 98.12 90 LEU A O 1
ATOM 699 N N . GLU A 1 91 ? -14.218 17.023 3.427 1.00 97.69 91 GLU A N 1
ATOM 700 C CA . GLU A 1 91 ? -14.210 18.453 3.743 1.00 97.69 91 GLU A CA 1
ATOM 701 C C . GLU A 1 91 ? -14.452 19.309 2.496 1.00 97.69 91 GLU A C 1
ATOM 703 O O . GLU A 1 91 ? -15.342 20.160 2.493 1.00 97.69 91 GLU A O 1
ATOM 708 N N . ARG A 1 92 ? -13.711 19.044 1.412 1.00 98.12 92 ARG A N 1
ATOM 709 C CA . ARG A 1 92 ? -13.875 19.746 0.132 1.00 98.12 92 ARG A CA 1
ATOM 710 C C . ARG A 1 92 ? -15.298 19.621 -0.415 1.00 98.12 92 ARG A C 1
ATOM 712 O O . ARG A 1 92 ? -15.813 20.573 -0.995 1.00 98.12 92 ARG A O 1
ATOM 719 N N . ASP A 1 93 ? -15.918 18.463 -0.224 1.00 98.06 93 ASP A N 1
ATOM 720 C CA . ASP A 1 93 ? -17.257 18.164 -0.722 1.00 98.06 93 ASP A CA 1
ATOM 721 C C . ASP A 1 93 ? -18.364 18.559 0.293 1.00 98.06 93 ASP A C 1
ATOM 723 O O . ASP A 1 93 ? -19.541 18.289 0.056 1.00 98.06 93 ASP A O 1
ATOM 727 N N . GLY A 1 94 ? -18.016 19.192 1.425 1.00 97.69 94 GLY A N 1
ATOM 728 C CA . GLY A 1 94 ? -18.960 19.639 2.461 1.00 97.69 94 GLY A CA 1
ATOM 729 C C . GLY A 1 94 ? -19.619 18.507 3.263 1.00 97.69 94 GLY A C 1
ATOM 730 O O . GLY A 1 94 ? -20.701 18.687 3.824 1.00 97.69 94 GLY A O 1
ATOM 731 N N . ARG A 1 95 ? -18.996 17.327 3.297 1.00 97.94 95 ARG A N 1
ATOM 732 C CA . ARG A 1 95 ? -19.498 16.098 3.929 1.00 97.94 95 ARG A CA 1
ATOM 733 C C . ARG A 1 95 ? -18.932 15.893 5.331 1.00 97.94 95 ARG A C 1
ATOM 735 O O . ARG A 1 95 ? -17.850 16.368 5.667 1.00 97.94 95 ARG A O 1
ATOM 742 N N . SER A 1 96 ? -19.666 15.157 6.165 1.00 97.06 96 SER A N 1
ATOM 743 C CA . SER A 1 96 ? -19.303 14.983 7.575 1.00 97.06 96 SER A CA 1
ATOM 744 C C . SER A 1 96 ? -18.261 13.882 7.769 1.00 97.06 96 SER A C 1
ATOM 746 O O . SER A 1 96 ? -18.396 12.777 7.244 1.00 97.06 96 SER A O 1
ATOM 748 N N . ARG A 1 97 ? -17.270 14.128 8.637 1.00 95.12 97 ARG A N 1
ATOM 749 C CA . ARG A 1 97 ? -16.311 13.108 9.103 1.00 95.12 97 ARG A CA 1
ATOM 750 C C . ARG A 1 97 ? -16.995 11.886 9.727 1.00 95.12 97 ARG A C 1
ATOM 752 O O . ARG A 1 97 ? -16.461 10.781 9.629 1.00 95.12 97 ARG A O 1
ATOM 759 N N . ALA A 1 98 ? -18.168 12.067 10.336 1.00 96.06 98 ALA A N 1
ATOM 760 C CA . ALA A 1 98 ? -18.916 10.990 10.988 1.00 96.06 98 ALA A CA 1
ATOM 761 C C . ALA A 1 98 ? -19.255 9.829 10.030 1.00 96.06 98 ALA A C 1
ATOM 763 O O . ALA A 1 98 ? -19.451 8.701 10.475 1.00 96.06 98 ALA A O 1
ATOM 764 N N . GLU A 1 99 ? -19.272 10.077 8.715 1.00 95.25 99 GLU A N 1
ATOM 765 C CA . GLU A 1 99 ? -19.501 9.050 7.693 1.00 95.25 99 GLU A CA 1
ATOM 766 C C . GLU A 1 99 ? -18.421 7.957 7.684 1.00 95.25 99 GLU A C 1
ATOM 768 O O . GLU A 1 99 ? -18.706 6.812 7.330 1.00 95.25 99 GLU A O 1
ATOM 773 N N . VAL A 1 100 ? -17.189 8.298 8.081 1.00 93.81 100 VAL A N 1
ATOM 774 C CA . VAL A 1 100 ? -16.036 7.387 8.021 1.00 93.81 100 VAL A CA 1
ATOM 775 C C . VAL A 1 100 ? -15.358 7.146 9.365 1.00 93.81 100 VAL A C 1
ATOM 777 O O . VAL A 1 100 ? -14.484 6.292 9.442 1.00 93.81 100 VAL A O 1
ATOM 780 N N . GLU A 1 101 ? -15.768 7.842 10.428 1.00 92.31 101 GLU A N 1
ATOM 781 C CA . GLU A 1 101 ? -15.097 7.835 11.737 1.00 92.31 101 GLU A CA 1
ATOM 782 C C . GLU A 1 101 ? -14.821 6.427 12.283 1.00 92.31 101 GLU A C 1
ATOM 784 O O . GLU A 1 101 ? -13.716 6.138 12.734 1.00 92.31 101 GLU A O 1
ATOM 789 N N . ARG A 1 102 ? -15.790 5.517 12.147 1.00 89.31 102 ARG A N 1
ATOM 790 C CA . ARG A 1 102 ? -15.676 4.113 12.582 1.00 89.31 102 ARG A CA 1
ATOM 791 C C . ARG A 1 102 ? -14.632 3.278 11.825 1.00 89.31 102 ARG A C 1
ATOM 793 O O . ARG A 1 102 ? -14.377 2.148 12.230 1.00 89.31 102 ARG A O 1
ATOM 800 N N . TYR A 1 103 ? -14.111 3.771 10.703 1.00 89.81 103 TYR A N 1
ATOM 801 C CA . TYR A 1 103 ? -13.153 3.070 9.841 1.00 89.81 103 TYR A CA 1
ATOM 802 C C . TYR A 1 103 ? -11.740 3.648 9.924 1.00 89.81 103 TYR A C 1
ATOM 804 O O . TYR A 1 103 ? -10.824 3.056 9.357 1.00 89.81 103 TYR A O 1
ATOM 812 N N . LEU A 1 104 ? -11.567 4.782 10.609 1.00 91.06 104 LEU A N 1
ATOM 813 C CA . LEU A 1 104 ? -10.283 5.464 10.685 1.00 91.06 104 LEU A CA 1
ATOM 814 C C . LEU A 1 104 ? -9.283 4.650 11.503 1.00 91.06 104 LEU A C 1
ATOM 816 O O . LEU A 1 104 ? -9.603 4.118 12.570 1.00 91.06 104 LEU A O 1
ATOM 820 N N . VAL A 1 105 ? -8.052 4.582 11.009 1.00 90.19 105 VAL A N 1
ATOM 821 C CA . VAL A 1 105 ? -6.949 3.950 11.723 1.00 90.19 105 VAL A CA 1
ATOM 822 C C . VAL A 1 105 ? -6.547 4.832 12.909 1.00 90.19 105 VAL A C 1
ATOM 824 O O . VAL A 1 105 ? -6.307 6.027 12.724 1.00 90.19 105 VAL A O 1
ATOM 827 N N . PRO A 1 106 ? -6.442 4.271 14.129 1.00 84.56 106 PRO A N 1
ATOM 828 C CA . PRO A 1 106 ? -5.947 5.012 15.283 1.00 84.56 106 PRO A CA 1
ATOM 829 C C . PRO A 1 106 ? -4.539 5.579 15.049 1.00 84.56 106 PRO A C 1
ATOM 831 O O . PRO A 1 106 ? -3.734 5.014 14.307 1.00 84.56 106 PRO A O 1
ATOM 834 N N . GLU A 1 107 ? -4.216 6.684 15.718 1.00 76.69 107 GLU A N 1
ATOM 835 C CA . GLU A 1 107 ? -2.892 7.317 15.608 1.00 76.69 107 GLU A CA 1
ATOM 836 C C . GLU A 1 107 ? -1.779 6.552 16.361 1.00 76.69 107 GLU A C 1
ATOM 838 O O . GLU A 1 107 ? -0.603 6.851 16.161 1.00 76.69 107 GLU A O 1
ATOM 843 N N . GLY A 1 108 ? -2.145 5.555 17.185 1.00 66.56 108 GLY A N 1
ATOM 844 C CA . GLY A 1 108 ? -1.250 4.730 18.016 1.00 66.56 108 GLY A CA 1
ATOM 845 C C . GLY A 1 108 ? -0.773 3.415 17.398 1.00 66.56 108 GLY A C 1
ATOM 846 O O . GLY A 1 108 ? -1.542 2.751 16.659 1.00 66.56 108 GLY A O 1
#

Sequence (108 aa):
MDVWRLAPIPDSGAGAEPATCTRLGLDQSWKEAPRMGTLADVFEQDMENLPMVRAGLKSTGKQGVSFGNYQEARLRQVHQTIDRFILQGLERDGRSRAEVERYLVPEG

Foldseek 3Di:
DDDDDDDDADPDDDRDDDDDDDDDDPPDQLVPDPPCPPVSVVVVVVVVCVVVVVVVVVPPPDLADDADPPPCPVVLVVQQVVLVVVVVVCVVVVHDPVVCVSPHRDPD

Radius of gyration: 19.04 Å; Cα contacts (8 Å, |Δi|>4): 46; chains: 1; bounding box: 45×36×41 Å

pLDDT: mean 90.42, std 5.62, range [66.56, 98.12]

Organism: NCBI:txid449393